Protein AF-A0A965S7W4-F1 (afdb_monomer_lite)

Radius of gyration: 25.48 Å; chains: 1; bounding box: 56×25×66 Å

pLDDT: mean 88.89, std 6.88, range [60.75, 96.25]

Foldseek 3Di:
DCPVVVVCVVCCCVVVVCVVVVHDVVVVPDPVVCCCVVVVVVVCVVVVDDPVVVVVCVVCVVVVPPPDPDDPVNVVLVVVLVVVQVVCCVPPNPVSCPCCVVCVVPDPSD

Secondary structure (DSSP, 8-state):
--HHHHHHHHHHHHHHHHHHTT--GGGG--HHHHHHHHHHHHHHHHHHS-HHHHHHHHHHGGGGTSPPS--HHHHHHHHHHHHHHHHHHHHH-GGGGHHHHHSGGG-S--

Sequence (110 aa):
MFIAIGYLVTLGSIFGGFAMAGGHLAALFQPLELLMIFGGAAGAFVTGNSQKNIKATLKAFPGLFKGAAYNKEVYVDVLAMLFEVLAKVRKEGLMSIESDVEEPEKSQIF

Structure (mmCIF, N/CA/C/O backbone):
data_AF-A0A965S7W4-F1
#
_entry.id   AF-A0A965S7W4-F1
#
loop_
_atom_site.group_PDB
_atom_site.id
_atom_site.type_symbol
_atom_site.label_atom_id
_atom_site.label_alt_id
_atom_site.label_comp_id
_atom_site.label_asym_id
_atom_site.label_entity_id
_atom_site.label_seq_id
_atom_site.pdbx_PDB_ins_code
_atom_site.Cartn_x
_atom_site.Cartn_y
_atom_site.Cartn_z
_atom_site.occupancy
_atom_site.B_iso_or_equiv
_atom_site.auth_seq_id
_atom_site.auth_comp_id
_atom_site.auth_asym_id
_atom_site.auth_atom_id
_atom_site.pdbx_PDB_model_num
ATOM 1 N N . MET A 1 1 ? -12.319 -0.472 -7.070 1.00 60.75 1 MET A N 1
ATOM 2 C CA . MET A 1 1 ? -13.228 -0.842 -8.179 1.00 60.75 1 MET A CA 1
ATOM 3 C C . MET A 1 1 ? -12.732 -0.417 -9.571 1.00 60.75 1 MET A C 1
ATOM 5 O O . MET A 1 1 ? -13.061 -1.108 -10.516 1.00 60.75 1 MET A O 1
ATOM 9 N N . PHE A 1 2 ? -11.883 0.617 -9.728 1.00 75.69 2 PHE A N 1
ATOM 10 C CA . PHE A 1 2 ? -11.365 1.036 -11.053 1.00 75.69 2 PHE A CA 1
ATOM 11 C C . PHE A 1 2 ? -9.857 0.835 -11.275 1.00 75.69 2 PHE A C 1
ATOM 13 O O . PHE A 1 2 ? -9.341 1.254 -12.301 1.00 75.69 2 PHE A O 1
ATOM 20 N N . ILE A 1 3 ? -9.139 0.192 -10.349 1.00 78.31 3 ILE A N 1
ATOM 21 C CA . ILE A 1 3 ? -7.671 0.055 -10.424 1.00 78.31 3 ILE A CA 1
ATOM 22 C C . ILE A 1 3 ? -7.242 -0.666 -11.710 1.00 78.31 3 ILE A C 1
ATOM 24 O O . ILE A 1 3 ? -6.372 -0.183 -12.424 1.00 78.31 3 ILE A O 1
ATOM 28 N N . ALA A 1 4 ? -7.908 -1.774 -12.054 1.00 82.25 4 ALA A N 1
ATOM 29 C CA . ALA A 1 4 ? -7.614 -2.520 -13.277 1.00 82.25 4 ALA A CA 1
ATOM 30 C C . ALA A 1 4 ? -7.864 -1.687 -14.546 1.00 82.25 4 ALA A C 1
ATOM 32 O O . ALA A 1 4 ? -7.030 -1.664 -15.445 1.00 82.25 4 ALA A O 1
ATOM 33 N N . ILE A 1 5 ? -8.977 -0.947 -14.592 1.00 88.25 5 ILE A N 1
ATOM 34 C CA . ILE A 1 5 ? -9.306 -0.054 -15.712 1.00 88.25 5 ILE A CA 1
ATOM 35 C C . ILE A 1 5 ? -8.268 1.072 -15.814 1.00 88.25 5 ILE A C 1
ATOM 37 O O . ILE A 1 5 ? -7.771 1.349 -16.900 1.00 88.25 5 ILE A O 1
ATOM 41 N N . GLY A 1 6 ? -7.879 1.673 -14.688 1.00 88.69 6 GLY A N 1
ATOM 42 C CA . GLY A 1 6 ? -6.847 2.708 -14.639 1.00 88.69 6 GLY A CA 1
ATOM 43 C C . GLY A 1 6 ? -5.487 2.215 -15.136 1.00 88.69 6 GLY A C 1
ATOM 44 O O . GLY A 1 6 ? -4.830 2.920 -15.904 1.00 88.69 6 GLY A O 1
ATOM 45 N N . TYR A 1 7 ? -5.089 0.988 -14.781 1.00 89.94 7 TYR A N 1
ATOM 46 C CA . TYR A 1 7 ? -3.873 0.380 -15.323 1.00 89.94 7 TYR A CA 1
ATOM 47 C C . TYR A 1 7 ? -3.975 0.133 -16.826 1.00 89.94 7 TYR A C 1
ATOM 49 O O . TYR A 1 7 ? -3.039 0.468 -17.546 1.00 89.94 7 TYR A O 1
ATOM 57 N N . LEU A 1 8 ? -5.106 -0.375 -17.322 1.00 93.06 8 LEU A N 1
ATOM 58 C CA . LEU A 1 8 ? -5.305 -0.583 -18.759 1.00 93.06 8 LEU A CA 1
ATOM 59 C C . LEU A 1 8 ? -5.231 0.728 -19.548 1.00 93.06 8 LEU A C 1
ATOM 61 O O . LEU A 1 8 ? -4.544 0.786 -20.565 1.00 93.06 8 LEU A O 1
ATOM 65 N N . VAL A 1 9 ? -5.874 1.791 -19.061 1.00 95.38 9 VAL A N 1
ATOM 66 C CA . VAL A 1 9 ? -5.821 3.117 -19.696 1.00 95.38 9 VAL A CA 1
ATOM 67 C C . VAL A 1 9 ? -4.396 3.669 -19.680 1.00 95.38 9 VAL A C 1
ATOM 69 O O . VAL A 1 9 ? -3.916 4.147 -20.706 1.00 95.38 9 VAL A O 1
ATOM 72 N N . THR A 1 10 ? -3.697 3.563 -18.548 1.00 94.50 10 THR A N 1
ATOM 73 C CA . THR A 1 10 ? -2.314 4.045 -18.409 1.00 94.50 10 THR A CA 1
ATOM 74 C C . THR A 1 10 ? -1.365 3.306 -19.351 1.00 94.50 10 THR A C 1
ATOM 76 O O . THR A 1 10 ? -0.686 3.935 -20.161 1.00 94.50 10 THR A O 1
ATOM 79 N N . LEU A 1 11 ? -1.341 1.971 -19.290 1.00 92.81 11 LEU A N 1
ATOM 80 C CA . LEU A 1 11 ? -0.453 1.153 -20.119 1.00 92.81 11 LEU A CA 1
ATOM 81 C C . LEU A 1 11 ? -0.798 1.291 -21.605 1.00 92.81 11 LEU A C 1
ATOM 83 O O . LEU A 1 11 ? 0.103 1.431 -22.429 1.00 92.81 11 LEU A O 1
ATOM 87 N N . GLY A 1 12 ? -2.090 1.317 -21.945 1.00 93.88 12 GLY A N 1
ATOM 88 C CA . GLY A 1 12 ? -2.557 1.523 -23.314 1.00 93.88 12 GLY A CA 1
ATOM 89 C C . GLY A 1 12 ? -2.155 2.887 -23.873 1.00 93.88 12 GLY A C 1
ATOM 90 O O . GLY A 1 12 ? -1.717 2.966 -25.015 1.00 93.88 12 GLY A O 1
ATOM 91 N N . SER A 1 13 ? -2.222 3.948 -23.067 1.00 94.44 13 SER A N 1
ATOM 92 C CA . SER A 1 13 ? -1.810 5.291 -23.498 1.00 94.44 13 SER A CA 1
ATOM 93 C C . SER A 1 13 ? -0.298 5.384 -23.711 1.00 94.44 13 SER A C 1
ATOM 95 O O . SER A 1 13 ? 0.142 5.925 -24.722 1.00 94.44 13 SER A O 1
ATOM 97 N N . ILE A 1 14 ? 0.502 4.819 -22.798 1.00 91.75 14 ILE A N 1
ATOM 98 C CA . ILE A 1 14 ? 1.971 4.858 -22.877 1.00 91.75 14 ILE A CA 1
ATOM 99 C C . ILE A 1 14 ? 2.474 4.006 -24.048 1.00 91.75 14 ILE A C 1
ATOM 101 O O . ILE A 1 14 ? 3.153 4.514 -24.940 1.00 91.75 14 ILE A O 1
ATOM 105 N N . PHE A 1 15 ? 2.127 2.716 -24.076 1.00 91.06 15 PHE A N 1
ATOM 106 C CA . PHE A 1 15 ? 2.621 1.805 -25.110 1.00 91.06 15 PHE A CA 1
ATOM 107 C C . PHE A 1 15 ? 1.952 2.050 -26.460 1.00 91.06 15 PHE A C 1
ATOM 109 O O . PHE A 1 15 ? 2.626 2.011 -27.487 1.00 91.06 15 PHE A O 1
ATOM 116 N N . GLY A 1 16 ? 0.649 2.340 -26.469 1.00 90.31 16 GLY A N 1
ATOM 117 C CA . GLY A 1 16 ? -0.083 2.665 -27.690 1.00 90.31 16 GLY A CA 1
ATOM 118 C C . GLY A 1 16 ? 0.417 3.960 -28.320 1.00 90.31 16 GLY A C 1
ATOM 119 O O . GLY A 1 16 ? 0.702 3.975 -29.514 1.00 90.31 16 GLY A O 1
ATOM 120 N N . GLY A 1 17 ? 0.607 5.022 -27.529 1.00 92.19 17 GLY A N 1
ATOM 121 C CA . GLY A 1 17 ? 1.181 6.282 -28.010 1.00 92.19 17 GLY A CA 1
ATOM 122 C C . GLY A 1 17 ? 2.585 6.106 -28.593 1.00 92.19 17 GLY A C 1
ATOM 123 O O . GLY A 1 17 ? 2.862 6.587 -29.691 1.00 92.19 17 GLY A O 1
ATOM 124 N N . PHE A 1 18 ? 3.448 5.354 -27.906 1.00 89.81 18 PHE A N 1
ATOM 125 C CA . PHE A 1 18 ? 4.808 5.073 -28.372 1.00 89.81 18 PHE A CA 1
ATOM 126 C C . PHE A 1 18 ? 4.838 4.241 -29.664 1.00 89.81 18 PHE A C 1
ATOM 128 O O . PHE A 1 18 ? 5.598 4.549 -30.582 1.00 89.81 18 PHE A O 1
ATOM 135 N N . ALA A 1 19 ? 3.979 3.223 -29.769 1.00 90.75 19 ALA A N 1
ATOM 136 C CA . ALA A 1 19 ? 3.864 2.404 -30.973 1.00 90.75 19 ALA A CA 1
ATOM 137 C C . ALA A 1 19 ? 3.299 3.200 -32.163 1.00 90.75 19 ALA A C 1
ATOM 139 O O . ALA A 1 19 ? 3.813 3.085 -33.274 1.00 90.75 19 ALA A O 1
ATOM 140 N N . MET A 1 20 ? 2.287 4.050 -31.939 1.00 92.06 20 MET A N 1
ATOM 141 C CA . MET A 1 20 ? 1.724 4.930 -32.976 1.00 92.06 20 MET A CA 1
ATOM 142 C C . MET A 1 20 ? 2.735 5.962 -33.487 1.00 92.06 20 MET A C 1
ATOM 144 O O . MET A 1 20 ? 2.691 6.330 -34.657 1.00 92.06 20 MET A O 1
ATOM 148 N N . ALA A 1 21 ? 3.678 6.389 -32.645 1.00 90.12 21 ALA A N 1
ATOM 149 C CA . ALA A 1 21 ? 4.797 7.241 -33.046 1.00 90.12 21 ALA A CA 1
ATOM 150 C C . ALA A 1 21 ? 5.887 6.496 -33.853 1.00 90.12 21 ALA A C 1
ATOM 152 O O . ALA A 1 21 ? 6.897 7.098 -34.212 1.00 90.12 21 ALA A O 1
ATOM 153 N N . GLY A 1 22 ? 5.710 5.199 -34.137 1.00 86.12 22 GLY A N 1
ATOM 154 C CA . GLY A 1 22 ? 6.677 4.365 -34.861 1.00 86.12 22 GLY A CA 1
ATOM 155 C C . GLY A 1 22 ? 7.777 3.762 -33.978 1.00 86.12 22 GLY A C 1
ATOM 156 O O . GLY A 1 22 ? 8.734 3.186 -34.496 1.00 86.12 22 GLY A O 1
ATOM 157 N N . GLY A 1 23 ? 7.661 3.880 -32.652 1.00 86.81 23 GLY A N 1
ATOM 158 C CA . GLY A 1 23 ? 8.618 3.328 -31.700 1.00 86.81 23 GLY A CA 1
ATOM 159 C C . GLY A 1 23 ? 8.537 1.802 -31.599 1.00 86.81 23 GLY A C 1
ATOM 160 O O . GLY A 1 23 ? 7.458 1.217 -31.502 1.00 8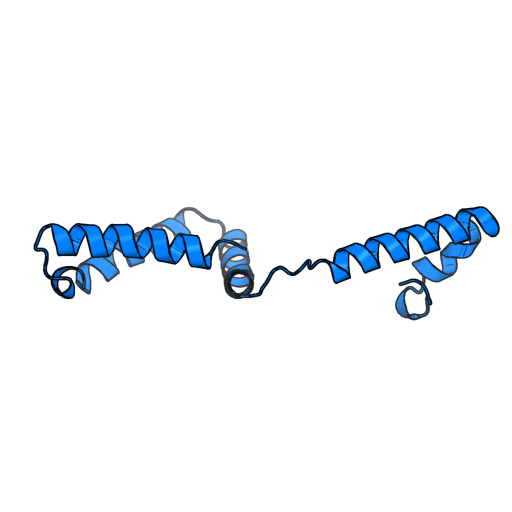6.81 23 GLY A O 1
ATOM 161 N N . HIS A 1 24 ? 9.693 1.135 -31.577 1.00 87.62 24 HIS A N 1
ATOM 162 C CA . HIS A 1 24 ? 9.765 -0.312 -31.371 1.00 87.62 24 HIS A CA 1
ATOM 163 C C . HIS A 1 24 ? 9.689 -0.629 -29.874 1.00 87.62 24 HIS A C 1
ATOM 165 O O . HIS A 1 24 ? 10.602 -0.285 -29.128 1.00 87.62 24 HIS A O 1
ATOM 171 N N . LEU A 1 25 ? 8.626 -1.298 -29.417 1.00 83.62 25 LEU A N 1
ATOM 172 C CA . LEU A 1 25 ? 8.393 -1.555 -27.984 1.00 83.62 25 LEU A CA 1
ATOM 173 C C . LEU A 1 25 ? 9.555 -2.288 -27.294 1.00 83.62 25 LEU A C 1
ATOM 175 O O . LEU A 1 25 ? 9.819 -2.045 -26.121 1.00 83.62 25 LEU A O 1
ATOM 179 N N . ALA A 1 26 ? 10.295 -3.129 -28.022 1.00 83.56 26 ALA A N 1
ATOM 180 C CA . ALA A 1 26 ? 11.485 -3.802 -27.499 1.00 83.56 26 ALA A CA 1
ATOM 181 C C . ALA A 1 26 ? 12.593 -2.823 -27.065 1.00 83.56 26 ALA A C 1
ATOM 183 O O . ALA A 1 26 ? 13.355 -3.134 -26.156 1.00 83.56 26 ALA A O 1
ATOM 184 N N . ALA A 1 27 ? 12.659 -1.627 -27.661 1.00 85.62 27 ALA A N 1
ATOM 185 C CA . ALA A 1 27 ? 13.633 -0.601 -27.294 1.00 85.62 27 ALA A CA 1
ATOM 186 C C . ALA A 1 27 ? 13.360 0.026 -25.915 1.00 85.62 27 ALA A C 1
ATOM 188 O O . ALA A 1 27 ? 14.277 0.591 -25.323 1.00 85.62 27 ALA A O 1
ATOM 189 N N . LEU A 1 28 ? 12.128 -0.090 -25.399 1.00 83.19 28 LEU A N 1
ATOM 190 C CA . LEU A 1 28 ? 11.768 0.352 -24.046 1.00 83.19 28 LEU A CA 1
ATOM 191 C C . LEU A 1 28 ? 12.291 -0.601 -22.966 1.00 83.19 28 LEU A C 1
ATOM 193 O O . LEU A 1 28 ? 12.389 -0.224 -21.801 1.00 83.19 28 LEU A O 1
ATOM 197 N N . PHE A 1 29 ? 12.609 -1.846 -23.325 1.00 84.06 29 PHE A N 1
ATOM 198 C CA . PHE A 1 29 ? 13.118 -2.822 -22.373 1.00 84.06 29 PHE A CA 1
ATOM 199 C C . PHE A 1 29 ? 14.637 -2.690 -22.243 1.00 84.06 29 PHE A C 1
ATOM 201 O O . PHE A 1 29 ? 15.401 -3.443 -22.845 1.00 84.06 29 PHE A O 1
ATOM 208 N N . GLN A 1 30 ? 15.070 -1.710 -21.448 1.00 88.94 30 GLN A N 1
ATOM 209 C CA . GLN A 1 30 ? 16.480 -1.470 -21.143 1.00 88.94 30 GLN A CA 1
ATOM 210 C C . GLN A 1 30 ? 16.803 -1.885 -19.700 1.00 88.94 30 GLN A C 1
ATOM 212 O O . GLN A 1 30 ? 16.440 -1.181 -18.754 1.00 88.94 30 GLN A O 1
ATOM 217 N N . PRO A 1 31 ? 17.517 -3.009 -19.490 1.00 87.88 31 PRO A N 1
ATOM 218 C CA . PRO A 1 31 ? 17.811 -3.508 -18.145 1.00 87.88 31 PRO A CA 1
ATOM 219 C C . PRO A 1 31 ? 18.611 -2.526 -17.280 1.00 87.88 31 PRO A C 1
ATOM 221 O O . PRO A 1 31 ? 18.407 -2.453 -16.070 1.00 87.88 31 PRO A O 1
ATOM 224 N N . LEU A 1 32 ? 19.510 -1.754 -17.899 1.00 92.69 32 LEU A N 1
ATOM 225 C CA . LEU A 1 32 ? 20.331 -0.763 -17.201 1.00 92.69 32 LEU A CA 1
ATOM 226 C C . LEU A 1 32 ? 19.504 0.428 -16.712 1.00 92.69 32 LEU A C 1
ATOM 228 O O . LEU A 1 32 ? 19.677 0.857 -15.574 1.00 92.69 32 LEU A O 1
ATOM 232 N N . GLU A 1 33 ? 18.578 0.934 -17.529 1.00 89.62 33 GLU A N 1
ATOM 233 C CA . GLU A 1 33 ? 17.675 2.007 -17.103 1.00 89.62 33 GLU A CA 1
ATOM 234 C C . GLU A 1 33 ? 16.754 1.539 -15.983 1.00 89.62 33 GLU A C 1
ATOM 236 O O . GLU A 1 33 ? 16.557 2.263 -15.007 1.00 89.62 33 GLU A O 1
ATOM 241 N N . LEU A 1 34 ? 16.266 0.296 -16.059 1.00 88.56 34 LEU A N 1
ATOM 242 C CA . LEU A 1 34 ? 15.475 -0.289 -14.984 1.00 88.56 34 LEU A CA 1
ATOM 243 C C . LEU A 1 34 ? 16.275 -0.330 -13.679 1.00 88.56 34 LEU A C 1
ATOM 245 O O . LEU A 1 34 ? 15.755 0.092 -12.652 1.00 88.56 34 LEU A O 1
ATOM 249 N N . LEU A 1 35 ? 17.543 -0.750 -13.709 1.00 93.81 35 LEU A N 1
ATOM 250 C CA . LEU A 1 35 ? 18.409 -0.743 -12.526 1.00 93.81 35 LEU A CA 1
ATOM 251 C C . LEU A 1 35 ? 18.627 0.672 -11.970 1.00 93.81 35 LEU A C 1
ATOM 253 O O . LEU A 1 35 ? 18.533 0.866 -10.760 1.00 93.81 35 LEU A O 1
ATOM 257 N N . MET A 1 36 ? 18.904 1.655 -12.828 1.00 95.19 36 MET A N 1
ATOM 258 C CA . MET A 1 36 ? 19.155 3.034 -12.394 1.00 95.19 36 MET A CA 1
ATOM 259 C C . MET A 1 36 ? 17.903 3.683 -11.796 1.00 95.19 36 MET A C 1
ATOM 261 O O . MET A 1 36 ? 17.966 4.247 -10.703 1.00 95.19 36 MET A O 1
ATOM 265 N N . ILE A 1 37 ? 16.758 3.571 -12.474 1.00 94.69 37 ILE A N 1
ATOM 266 C CA . ILE A 1 37 ? 15.494 4.179 -12.039 1.00 94.69 37 ILE A CA 1
ATOM 267 C C . ILE A 1 37 ? 14.956 3.450 -10.807 1.00 94.69 37 ILE A C 1
ATOM 269 O O . ILE A 1 37 ? 14.688 4.079 -9.783 1.00 94.69 37 ILE A O 1
ATOM 273 N N . PHE A 1 38 ? 14.820 2.123 -10.878 1.00 93.31 38 PHE A N 1
ATOM 274 C CA . PHE A 1 38 ? 14.278 1.333 -9.775 1.00 93.31 38 PHE A CA 1
ATOM 275 C C . PHE A 1 38 ? 15.219 1.335 -8.569 1.00 93.31 38 PHE A C 1
ATOM 277 O O . PHE A 1 38 ? 14.773 1.551 -7.445 1.00 93.31 38 PHE A O 1
ATOM 284 N N . GLY A 1 39 ? 16.521 1.144 -8.791 1.00 93.75 39 GLY A N 1
ATOM 285 C CA . GLY A 1 39 ? 17.529 1.180 -7.733 1.00 93.75 39 GLY A CA 1
ATOM 286 C C . GLY A 1 39 ? 17.625 2.556 -7.077 1.00 93.75 39 GLY A C 1
ATOM 287 O O . GLY A 1 39 ? 17.663 2.643 -5.850 1.00 93.75 39 GLY A O 1
ATOM 288 N N . GLY A 1 40 ? 17.574 3.632 -7.869 1.00 96.25 40 GLY A N 1
ATOM 289 C CA . GLY A 1 40 ? 17.529 5.003 -7.362 1.00 96.25 40 GLY A CA 1
ATOM 290 C C . GLY A 1 40 ? 16.272 5.284 -6.538 1.00 96.25 40 GLY A C 1
ATOM 291 O O . GLY A 1 40 ? 16.370 5.798 -5.424 1.00 96.25 40 GLY A O 1
ATOM 292 N N . ALA A 1 41 ? 15.098 4.883 -7.031 1.00 96.06 41 ALA A N 1
ATOM 293 C CA . ALA A 1 41 ? 13.835 5.031 -6.312 1.00 96.06 41 ALA A CA 1
ATOM 294 C C . ALA A 1 41 ? 13.802 4.208 -5.012 1.00 96.06 41 ALA A C 1
ATOM 296 O O . ALA A 1 41 ? 13.363 4.711 -3.978 1.00 96.06 41 ALA A O 1
ATOM 297 N N . ALA A 1 42 ? 14.306 2.971 -5.033 1.00 94.75 42 ALA A N 1
ATOM 298 C CA . ALA A 1 42 ? 14.414 2.128 -3.844 1.00 94.75 42 ALA A CA 1
ATOM 299 C C . ALA A 1 42 ? 15.392 2.724 -2.818 1.00 94.75 42 ALA A C 1
ATOM 301 O O . ALA A 1 42 ? 15.078 2.778 -1.629 1.00 94.75 42 ALA A O 1
ATOM 302 N N . GLY A 1 43 ? 16.542 3.233 -3.270 1.00 94.31 43 GLY A N 1
ATOM 303 C CA . GLY A 1 43 ? 17.500 3.940 -2.422 1.00 94.31 43 GLY A CA 1
ATOM 304 C C . GLY A 1 43 ? 16.895 5.192 -1.785 1.00 94.31 43 GLY A C 1
ATOM 305 O O . GLY A 1 43 ? 16.963 5.348 -0.568 1.00 94.31 43 GLY A O 1
ATOM 306 N N . ALA A 1 44 ? 16.227 6.033 -2.580 1.00 96.12 44 ALA A N 1
ATOM 307 C CA . ALA A 1 44 ? 15.522 7.224 -2.105 1.00 96.12 44 ALA A CA 1
ATOM 308 C C . ALA A 1 44 ? 14.391 6.887 -1.118 1.00 96.12 44 ALA A C 1
ATOM 310 O O . ALA A 1 44 ? 14.176 7.595 -0.136 1.00 96.12 44 ALA A O 1
ATOM 311 N N . PHE A 1 45 ? 13.681 5.780 -1.342 1.00 95.62 45 PHE A N 1
ATOM 312 C CA . PHE A 1 45 ? 12.659 5.296 -0.420 1.00 95.62 45 PHE A CA 1
ATOM 313 C C . PHE A 1 45 ? 13.257 4.911 0.936 1.00 95.62 45 PHE A C 1
ATOM 315 O O . PHE A 1 45 ? 12.691 5.267 1.970 1.00 95.62 45 PHE A O 1
ATOM 322 N N . VAL A 1 46 ? 14.404 4.226 0.941 1.00 95.56 46 VAL A N 1
ATOM 323 C CA . VAL A 1 46 ? 15.095 3.831 2.176 1.00 95.56 46 VAL A CA 1
ATOM 324 C C . VAL A 1 46 ? 15.660 5.045 2.913 1.00 95.56 46 VAL A C 1
ATOM 326 O O . VAL A 1 46 ? 15.516 5.121 4.130 1.00 95.56 46 VAL A O 1
ATOM 329 N N . THR A 1 47 ? 16.263 6.006 2.211 1.00 96.12 47 THR A N 1
ATOM 330 C CA . THR A 1 47 ? 16.828 7.208 2.848 1.00 96.12 47 THR A CA 1
ATOM 331 C C . THR A 1 47 ? 15.754 8.181 3.336 1.00 96.12 47 THR A C 1
ATOM 333 O O . THR A 1 47 ? 15.944 8.835 4.359 1.00 96.12 47 THR A O 1
ATOM 336 N N . GLY A 1 48 ? 14.619 8.268 2.639 1.00 95.25 48 GLY A N 1
ATOM 337 C CA . GLY A 1 48 ? 13.527 9.189 2.956 1.00 95.25 48 GLY A CA 1
ATOM 338 C C . GLY A 1 48 ? 12.534 8.693 4.012 1.00 95.25 48 GLY A C 1
ATOM 339 O O . GLY A 1 48 ? 11.638 9.445 4.391 1.00 95.25 48 GLY A O 1
ATOM 340 N N . ASN A 1 49 ? 12.644 7.447 4.486 1.00 95.31 49 ASN A N 1
ATOM 341 C CA . ASN A 1 49 ? 11.671 6.853 5.406 1.00 95.31 49 ASN A CA 1
ATOM 342 C C . ASN A 1 49 ? 12.315 6.254 6.656 1.00 95.31 49 ASN A C 1
ATOM 344 O O . ASN A 1 49 ? 13.404 5.691 6.631 1.00 95.31 49 ASN A O 1
ATOM 348 N N . SER A 1 50 ? 11.578 6.294 7.769 1.00 95.06 50 SER A N 1
ATOM 349 C CA . SER A 1 50 ? 11.970 5.570 8.978 1.00 95.06 50 SER A CA 1
ATOM 350 C C . SER A 1 50 ? 11.833 4.055 8.790 1.00 95.06 50 SER A C 1
ATOM 352 O O . SER A 1 50 ? 10.987 3.572 8.031 1.00 95.06 50 SER A O 1
ATOM 354 N N . GLN A 1 51 ? 12.590 3.277 9.569 1.00 92.88 51 GLN A N 1
ATOM 355 C CA . GLN A 1 51 ? 12.505 1.811 9.547 1.00 92.88 51 GLN A CA 1
ATOM 356 C C . GLN A 1 51 ? 11.086 1.293 9.857 1.00 92.88 51 GLN A C 1
ATOM 358 O O . GLN A 1 51 ? 10.673 0.256 9.335 1.00 92.88 51 GLN A O 1
ATOM 363 N N . LYS A 1 52 ? 10.315 2.029 10.671 1.00 94.75 52 LYS A N 1
ATOM 364 C CA . LYS A 1 52 ? 8.901 1.738 10.948 1.00 94.75 52 LYS A CA 1
ATOM 365 C C . LYS A 1 52 ? 8.050 1.875 9.684 1.00 94.75 52 LYS A C 1
ATOM 367 O O . LYS A 1 52 ? 7.278 0.968 9.380 1.00 94.75 52 LYS A O 1
ATOM 372 N N . ASN A 1 53 ? 8.214 2.972 8.945 1.00 94.56 53 ASN A N 1
ATOM 373 C CA . ASN A 1 53 ? 7.449 3.237 7.727 1.00 94.56 53 ASN A CA 1
ATOM 374 C C . ASN A 1 53 ? 7.783 2.218 6.635 1.00 94.56 53 ASN A C 1
ATOM 376 O O . ASN A 1 53 ? 6.872 1.666 6.028 1.00 94.56 53 ASN A O 1
ATOM 380 N N . ILE A 1 54 ? 9.066 1.886 6.457 1.00 95.12 54 ILE A N 1
ATOM 381 C CA . ILE A 1 54 ? 9.504 0.864 5.494 1.00 95.12 54 ILE A CA 1
ATOM 382 C C . ILE A 1 54 ? 8.813 -0.477 5.782 1.00 95.12 54 ILE A C 1
ATOM 384 O O . ILE A 1 54 ? 8.199 -1.068 4.892 1.00 95.12 54 ILE A O 1
ATOM 388 N N . LYS A 1 55 ? 8.846 -0.942 7.038 1.00 93.00 55 LYS A N 1
ATOM 389 C CA . LYS A 1 55 ? 8.188 -2.198 7.438 1.00 93.00 55 LYS A CA 1
ATOM 390 C C . LYS A 1 55 ? 6.668 -2.147 7.256 1.00 93.00 55 LYS A C 1
ATOM 392 O O . LYS A 1 55 ? 6.082 -3.133 6.814 1.00 93.00 55 LYS A O 1
ATOM 397 N N . ALA A 1 56 ? 6.032 -1.022 7.585 1.00 93.12 56 ALA A N 1
ATOM 398 C CA . ALA A 1 56 ? 4.591 -0.848 7.418 1.00 93.12 56 ALA A CA 1
ATOM 399 C C . ALA A 1 56 ? 4.178 -0.915 5.939 1.00 93.12 56 ALA A C 1
ATOM 401 O O . ALA A 1 56 ? 3.257 -1.658 5.601 1.00 93.12 56 ALA A O 1
ATOM 402 N N . THR A 1 57 ? 4.900 -0.221 5.055 1.00 93.19 57 THR A N 1
ATOM 403 C CA . THR A 1 57 ? 4.657 -0.244 3.606 1.00 93.19 57 THR A CA 1
ATOM 404 C C . THR A 1 57 ? 4.816 -1.651 3.035 1.00 93.19 57 THR A C 1
ATOM 406 O O . THR A 1 57 ? 3.933 -2.121 2.321 1.00 93.19 57 THR A O 1
ATOM 409 N N . LEU A 1 58 ? 5.886 -2.369 3.402 1.00 91.06 58 LEU A N 1
ATOM 410 C CA . LEU A 1 58 ? 6.098 -3.751 2.952 1.00 91.06 58 LEU A CA 1
ATOM 411 C C . LEU A 1 58 ? 4.997 -4.701 3.446 1.00 91.06 58 LEU A C 1
ATOM 413 O O . LEU A 1 58 ? 4.574 -5.581 2.702 1.00 91.06 58 LEU A O 1
ATOM 417 N N . LYS A 1 59 ? 4.488 -4.509 4.671 1.00 91.38 59 LYS A N 1
ATOM 418 C CA . LYS A 1 59 ? 3.370 -5.300 5.213 1.00 91.38 59 LYS A CA 1
ATOM 419 C C . LYS A 1 59 ? 2.038 -4.990 4.519 1.00 91.38 59 LYS A C 1
ATOM 421 O O . LYS A 1 59 ? 1.206 -5.883 4.384 1.00 91.38 59 LYS A O 1
ATOM 426 N N . ALA A 1 60 ? 1.831 -3.747 4.090 1.00 87.56 60 ALA A N 1
ATOM 427 C CA . ALA A 1 60 ? 0.622 -3.320 3.388 1.00 87.56 60 ALA A CA 1
ATOM 428 C C . ALA A 1 60 ? 0.620 -3.712 1.899 1.00 87.56 60 ALA A C 1
ATOM 430 O O . ALA A 1 60 ? -0.451 -3.875 1.318 1.00 87.56 60 ALA A O 1
ATOM 431 N N . PHE A 1 61 ? 1.795 -3.909 1.291 1.00 86.69 61 PHE A N 1
ATOM 432 C CA . PHE A 1 61 ? 1.946 -4.187 -0.141 1.00 86.69 61 PHE A CA 1
ATOM 433 C C . PHE A 1 61 ? 1.122 -5.390 -0.649 1.00 86.69 61 PHE A C 1
ATOM 435 O O . PHE A 1 61 ? 0.412 -5.236 -1.642 1.00 86.69 61 PHE A O 1
ATOM 442 N N . PRO A 1 62 ? 1.093 -6.559 0.028 1.00 82.50 62 PRO A N 1
ATOM 443 C CA . PRO A 1 62 ? 0.248 -7.682 -0.389 1.00 82.50 62 PRO A CA 1
ATOM 444 C C . PRO A 1 62 ? -1.254 -7.376 -0.291 1.00 82.50 62 PRO A C 1
ATOM 446 O O . PRO A 1 62 ? -2.060 -7.969 -1.005 1.00 82.50 62 PRO A O 1
ATOM 449 N N . GLY A 1 63 ? -1.640 -6.443 0.586 1.00 80.06 63 GLY A N 1
ATOM 450 C CA . GLY A 1 63 ? -3.022 -5.995 0.752 1.00 80.06 63 GLY A CA 1
ATOM 451 C C . GLY A 1 63 ? -3.557 -5.216 -0.448 1.00 80.06 63 GLY A C 1
ATOM 452 O O . GLY A 1 63 ? -4.765 -5.196 -0.644 1.00 80.06 63 GLY A O 1
ATOM 453 N N . LEU A 1 64 ? -2.684 -4.650 -1.291 1.00 77.81 64 LEU A N 1
ATOM 454 C CA . LEU A 1 64 ? -3.081 -3.932 -2.510 1.00 77.81 64 LEU A CA 1
ATOM 455 C C . LEU A 1 64 ? -3.733 -4.852 -3.553 1.00 77.81 64 LEU A C 1
ATOM 457 O O . LEU A 1 64 ? -4.539 -4.396 -4.361 1.00 77.81 64 LEU A O 1
ATOM 461 N N . PHE A 1 65 ? -3.387 -6.142 -3.527 1.00 73.50 65 PHE A N 1
ATOM 462 C CA . PHE A 1 65 ? -3.948 -7.157 -4.421 1.00 73.50 65 PHE A CA 1
ATOM 463 C C . PHE A 1 65 ? -5.169 -7.863 -3.825 1.00 73.50 65 PHE A C 1
ATOM 465 O O . PHE A 1 65 ? -5.913 -8.517 -4.556 1.00 73.50 65 PHE A O 1
ATOM 472 N N . LYS A 1 66 ? -5.397 -7.743 -2.509 1.00 70.06 66 LYS A N 1
ATOM 473 C CA . LYS A 1 66 ? -6.635 -8.219 -1.889 1.00 70.06 66 LYS A CA 1
ATOM 474 C C . LYS A 1 66 ? -7.768 -7.262 -2.265 1.00 70.06 66 LYS A C 1
ATOM 476 O O . LYS A 1 66 ? -7.607 -6.045 -2.235 1.00 70.06 66 LYS A O 1
ATOM 481 N N . GLY A 1 67 ? -8.915 -7.829 -2.644 1.00 66.50 67 GLY A N 1
ATOM 482 C CA . GLY A 1 67 ? -10.139 -7.065 -2.888 1.00 66.50 67 GLY A CA 1
ATOM 483 C C . GLY A 1 67 ? -10.530 -6.223 -1.670 1.00 66.50 67 GLY A C 1
ATOM 484 O O . GLY A 1 67 ? -9.987 -6.403 -0.580 1.00 66.50 67 GL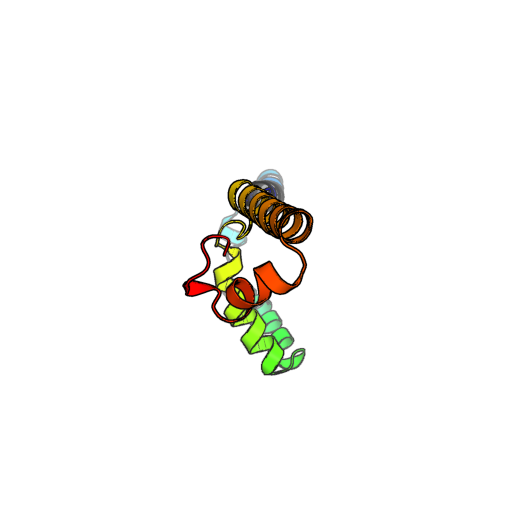Y A O 1
ATOM 485 N N . ALA A 1 68 ? -11.464 -5.287 -1.858 1.00 68.38 68 ALA A N 1
ATOM 486 C CA . ALA A 1 68 ? -11.918 -4.414 -0.780 1.00 68.38 68 ALA A CA 1
ATOM 487 C C . ALA A 1 68 ? -12.294 -5.251 0.454 1.00 68.38 68 ALA A C 1
ATOM 489 O O . ALA A 1 68 ? -13.174 -6.102 0.373 1.00 68.38 68 ALA A O 1
ATOM 490 N N . ALA A 1 69 ? -11.618 -5.004 1.582 1.00 67.50 69 ALA A N 1
ATOM 491 C CA . ALA A 1 69 ? -11.902 -5.678 2.853 1.00 67.50 69 ALA A CA 1
ATOM 492 C C . ALA A 1 69 ? -13.344 -5.431 3.331 1.00 67.50 69 ALA A C 1
ATOM 494 O O . ALA A 1 69 ? -13.878 -6.197 4.123 1.00 67.50 69 ALA A O 1
ATOM 495 N N . TYR A 1 70 ? -13.962 -4.367 2.817 1.00 77.25 70 TYR A N 1
ATOM 496 C CA . TYR A 1 70 ? -15.329 -3.967 3.086 1.00 77.25 70 TYR A CA 1
ATOM 497 C C . TYR A 1 70 ? -16.143 -4.138 1.810 1.00 77.25 70 TYR A C 1
ATOM 499 O O . TYR A 1 70 ? -15.916 -3.448 0.810 1.00 77.25 70 TYR A O 1
ATOM 507 N N . ASN A 1 71 ? -17.073 -5.083 1.842 1.00 82.12 71 ASN A N 1
ATOM 508 C CA . ASN A 1 71 ? -18.051 -5.294 0.789 1.00 82.12 71 ASN A CA 1
ATOM 509 C C . ASN A 1 71 ? -19.442 -4.876 1.300 1.00 82.12 71 ASN A C 1
ATOM 511 O O . ASN A 1 71 ? -19.613 -4.487 2.456 1.00 82.12 71 ASN A O 1
ATOM 515 N N . LYS A 1 72 ? -20.442 -4.917 0.418 1.00 86.56 72 LYS A N 1
ATOM 516 C CA . LYS A 1 72 ? -21.814 -4.545 0.779 1.00 86.56 72 LYS A CA 1
ATOM 517 C C . LYS A 1 72 ? -22.352 -5.389 1.941 1.00 86.56 72 LYS A C 1
ATOM 519 O O . LYS A 1 72 ? -23.052 -4.837 2.776 1.00 86.56 72 LYS A O 1
ATOM 524 N N . GLU A 1 73 ? -22.025 -6.679 1.981 1.00 87.81 73 GLU A N 1
ATOM 525 C CA . GLU A 1 73 ? -22.458 -7.605 3.036 1.00 87.81 73 GLU A CA 1
ATOM 526 C C . GLU A 1 73 ? -21.912 -7.157 4.389 1.00 87.81 73 GLU A C 1
ATOM 528 O O . GLU A 1 73 ? -22.705 -6.865 5.270 1.00 87.81 73 GLU A O 1
ATOM 533 N N . VAL A 1 74 ? -20.602 -6.908 4.500 1.00 88.69 74 VAL A N 1
ATOM 534 C CA . VAL A 1 74 ? -19.981 -6.383 5.727 1.00 88.69 74 VAL A CA 1
ATOM 535 C C . VAL A 1 74 ? -20.652 -5.086 6.188 1.00 88.69 74 VAL A C 1
ATOM 537 O O . VAL A 1 74 ? -20.883 -4.899 7.377 1.00 88.69 74 VAL A O 1
ATOM 540 N N . TYR A 1 75 ? -21.002 -4.179 5.272 1.00 90.25 75 TYR A N 1
ATOM 541 C CA . TYR 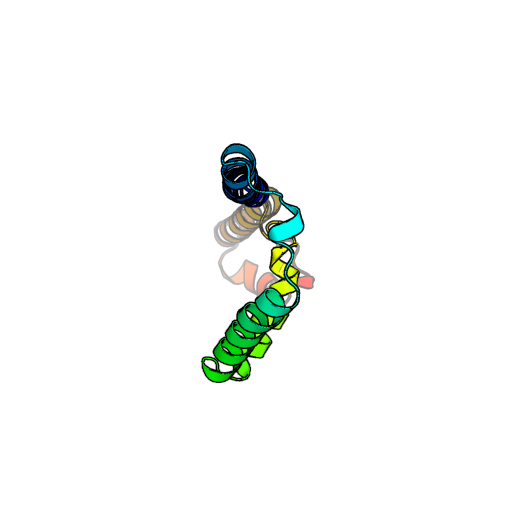A 1 75 ? -21.725 -2.961 5.652 1.00 90.25 75 TYR A CA 1
ATOM 542 C C . TYR A 1 75 ? -23.149 -3.234 6.145 1.00 90.25 75 TYR A C 1
ATOM 544 O O . TYR A 1 75 ? -23.598 -2.575 7.081 1.00 90.25 75 TYR A O 1
ATOM 552 N N . VAL A 1 76 ? -23.863 -4.170 5.519 1.00 93.88 76 VAL A N 1
ATOM 553 C CA . VAL A 1 76 ? -25.209 -4.568 5.948 1.00 93.88 76 VAL A CA 1
ATOM 554 C C . VAL A 1 76 ? -25.149 -5.246 7.314 1.00 93.88 76 VAL A C 1
ATOM 556 O O . VAL A 1 76 ? -25.928 -4.873 8.186 1.00 93.88 76 VAL A O 1
ATOM 559 N N . ASP A 1 77 ? -24.192 -6.145 7.526 1.00 92.00 77 ASP A N 1
ATOM 560 C CA . ASP A 1 77 ? -24.001 -6.870 8.781 1.00 92.00 77 ASP A CA 1
ATOM 561 C C . ASP A 1 77 ? -23.664 -5.908 9.927 1.00 92.00 77 ASP A C 1
ATOM 563 O O . ASP A 1 77 ? -24.275 -5.967 10.991 1.00 92.00 77 ASP A O 1
ATOM 567 N N . VAL A 1 78 ? -22.778 -4.932 9.693 1.00 93.00 78 VAL A N 1
ATOM 568 C CA . VAL A 1 78 ? -22.455 -3.895 10.691 1.00 93.00 78 VAL A CA 1
ATOM 569 C C . VAL A 1 78 ? -23.677 -3.035 11.028 1.00 93.00 78 VAL A C 1
ATOM 571 O O . VAL A 1 78 ? -23.898 -2.707 12.194 1.00 93.00 78 VAL A O 1
ATOM 574 N N . LEU A 1 79 ? -24.488 -2.658 10.034 1.00 95.25 79 LEU A N 1
ATOM 575 C CA . LEU A 1 79 ? -25.711 -1.883 10.271 1.00 95.25 79 LEU A CA 1
ATOM 576 C C . LEU A 1 79 ? -26.781 -2.700 11.010 1.00 95.25 79 LEU A C 1
ATOM 578 O O . LEU A 1 79 ? -27.479 -2.145 11.860 1.00 95.25 79 LEU A O 1
ATOM 582 N N . ALA A 1 80 ? -26.903 -3.992 10.704 1.00 94.44 80 ALA A N 1
ATOM 583 C CA . ALA A 1 80 ? -27.811 -4.908 11.385 1.00 94.44 80 ALA A CA 1
ATOM 584 C C . ALA A 1 80 ? -27.400 -5.101 12.850 1.00 94.44 80 ALA A C 1
ATOM 586 O O . ALA A 1 80 ? -28.226 -4.904 13.739 1.00 94.44 80 ALA A O 1
ATOM 587 N N . MET A 1 81 ? -26.115 -5.355 13.109 1.00 94.44 81 MET A N 1
ATOM 588 C CA . MET A 1 81 ? -25.571 -5.467 14.463 1.00 94.44 81 MET A CA 1
ATOM 589 C C . MET A 1 81 ? -25.796 -4.178 15.269 1.00 94.44 81 MET A C 1
ATOM 591 O O . MET A 1 81 ? -26.312 -4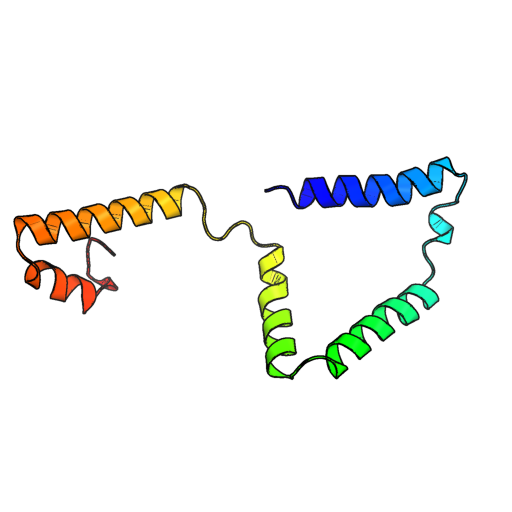.224 16.385 1.00 94.44 81 MET A O 1
ATOM 595 N N . LEU A 1 82 ? -25.538 -3.000 14.684 1.00 94.12 82 LEU A N 1
ATOM 596 C CA . LEU A 1 82 ? -25.848 -1.716 15.328 1.00 94.12 82 LEU A CA 1
ATOM 597 C C . LEU A 1 82 ? -27.339 -1.569 15.662 1.00 94.12 82 LEU A C 1
ATOM 599 O O . LEU A 1 82 ? -27.685 -1.054 16.728 1.00 94.12 82 LEU A O 1
ATOM 603 N N . PHE A 1 83 ? -28.226 -2.001 14.765 1.00 94.62 83 PHE A N 1
ATOM 604 C CA . PHE A 1 83 ? -29.663 -1.985 15.019 1.00 94.62 83 PHE A CA 1
ATOM 605 C C . PHE A 1 83 ? -30.042 -2.909 16.181 1.00 94.62 83 PHE A C 1
ATOM 607 O O . PHE A 1 83 ? -30.805 -2.484 17.048 1.00 94.62 83 PHE A O 1
ATOM 614 N N . GLU A 1 84 ? -29.507 -4.128 16.232 1.00 93.12 84 GLU A N 1
ATOM 615 C CA . GLU A 1 84 ? -29.781 -5.088 17.306 1.00 93.12 84 GLU A CA 1
ATOM 616 C C . GLU A 1 84 ? -29.308 -4.578 18.667 1.00 93.12 84 GLU A C 1
ATOM 618 O O . GLU A 1 84 ? -30.094 -4.581 19.619 1.00 93.12 84 GLU A O 1
ATOM 623 N N . VAL A 1 85 ? -28.090 -4.029 18.737 1.00 93.69 85 VAL A N 1
ATOM 624 C CA . VAL A 1 85 ? -27.559 -3.376 19.943 1.00 93.69 85 VAL A CA 1
ATOM 625 C C . VAL A 1 85 ? -28.506 -2.263 20.396 1.00 93.69 85 VAL A C 1
ATOM 627 O O . VAL A 1 85 ? -29.004 -2.271 21.522 1.00 93.69 85 VAL A O 1
ATOM 630 N N . LEU A 1 86 ? -28.829 -1.310 19.520 1.00 93.62 86 LEU A N 1
ATOM 631 C CA . LEU A 1 86 ? -29.677 -0.173 19.890 1.00 93.62 86 LEU A CA 1
ATOM 632 C C . LEU A 1 86 ? -31.106 -0.601 20.259 1.00 93.62 86 LEU A C 1
ATOM 634 O O . LEU A 1 86 ? -31.708 -0.0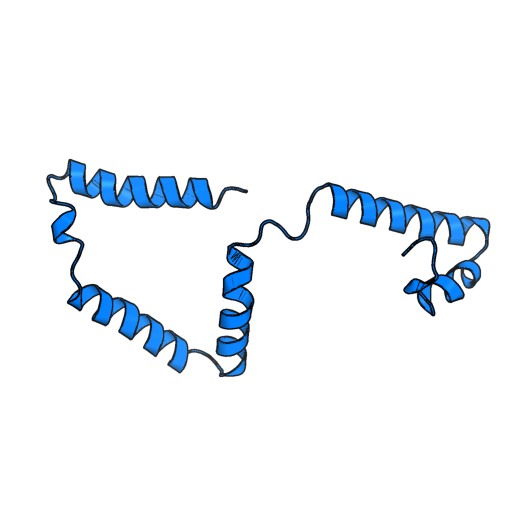29 21.173 1.00 93.62 86 LEU A O 1
ATOM 638 N N . ALA A 1 87 ? -31.660 -1.603 19.576 1.00 93.75 87 ALA A N 1
ATOM 639 C CA . ALA A 1 87 ? -32.984 -2.139 19.864 1.00 93.75 87 ALA A CA 1
ATOM 640 C C . ALA A 1 87 ? -33.028 -2.851 21.223 1.00 93.75 87 ALA A C 1
ATOM 642 O O . ALA A 1 87 ? -33.996 -2.658 21.966 1.00 93.75 87 ALA A O 1
ATOM 643 N N . LYS A 1 88 ? -31.988 -3.621 21.563 1.00 91.38 88 LYS A N 1
ATOM 644 C CA . LYS A 1 88 ? -31.854 -4.296 22.858 1.00 91.38 88 LYS A CA 1
ATOM 645 C C . LYS A 1 88 ? -31.696 -3.283 23.995 1.00 91.38 88 LYS A C 1
ATOM 647 O O . LYS A 1 88 ? -32.503 -3.312 24.922 1.00 91.38 88 LYS A O 1
ATOM 652 N N . VAL A 1 89 ? -30.824 -2.273 23.850 1.00 94.12 89 VAL A N 1
ATOM 653 C CA . VAL A 1 89 ? -30.716 -1.161 24.824 1.00 94.12 89 VAL A CA 1
ATOM 654 C C . VAL A 1 89 ? -32.064 -0.479 25.046 1.00 94.12 89 VAL A C 1
ATOM 656 O O . VAL A 1 89 ? -32.437 -0.181 26.180 1.00 94.12 89 VAL A O 1
ATOM 659 N N . ARG A 1 90 ? -32.814 -0.213 23.972 1.00 93.81 90 ARG A N 1
ATOM 660 C CA . ARG A 1 90 ? -34.099 0.492 24.065 1.00 93.81 90 ARG A CA 1
ATOM 661 C C . ARG A 1 90 ? -35.173 -0.313 24.799 1.00 93.81 90 ARG A C 1
ATOM 663 O O . ARG A 1 90 ? -36.025 0.292 25.444 1.00 93.81 90 ARG A O 1
ATOM 670 N N . LYS A 1 91 ? -35.173 -1.641 24.653 1.00 92.19 91 LYS A N 1
ATOM 671 C CA . LYS A 1 91 ? -36.184 -2.535 25.243 1.00 92.19 91 LYS A CA 1
ATOM 672 C C . LYS A 1 91 ? -35.832 -2.971 26.663 1.00 92.19 91 LYS A C 1
ATOM 674 O O . LYS A 1 91 ? -36.715 -3.012 27.511 1.00 92.19 91 LYS A O 1
ATOM 679 N N . GLU A 1 92 ? -34.568 -3.300 26.899 1.00 91.00 92 GLU A N 1
ATOM 680 C CA . GLU A 1 92 ? -34.098 -3.987 28.110 1.00 91.00 92 GLU A CA 1
ATOM 681 C C . GLU A 1 92 ? -33.198 -3.095 28.984 1.00 91.00 92 GLU A C 1
ATOM 683 O O . GLU A 1 92 ? -32.863 -3.454 30.111 1.00 91.00 92 GLU A O 1
ATOM 688 N N . GLY A 1 93 ? -32.848 -1.897 28.502 1.00 89.69 93 GLY A N 1
ATOM 689 C CA . GLY A 1 93 ? -31.984 -0.942 29.193 1.00 89.69 93 GLY A CA 1
ATOM 690 C C . GLY A 1 93 ? -30.498 -1.147 28.887 1.00 89.69 93 GLY A C 1
ATOM 691 O O . GLY A 1 93 ? -30.084 -2.171 28.355 1.00 89.69 93 GLY A O 1
ATOM 692 N N . LEU A 1 94 ? -29.673 -0.156 29.232 1.00 88.69 94 LEU A N 1
ATOM 693 C CA . LEU A 1 94 ? -28.230 -0.144 28.935 1.00 88.69 94 LEU A CA 1
ATOM 694 C C . LEU A 1 94 ? -27.465 -1.350 29.506 1.00 88.69 94 LEU A C 1
ATOM 696 O O . LEU A 1 94 ? -26.573 -1.861 28.839 1.00 88.69 94 LEU A O 1
ATOM 700 N N . MET A 1 95 ? -27.844 -1.836 30.693 1.00 89.50 95 MET A N 1
ATOM 701 C CA . MET A 1 95 ? -27.164 -2.965 31.349 1.00 89.50 95 MET A CA 1
ATOM 702 C C . MET A 1 95 ? -27.342 -4.293 30.599 1.00 89.50 95 MET A C 1
ATOM 704 O O . MET A 1 95 ? -26.562 -5.216 30.792 1.00 89.50 95 MET A O 1
ATOM 708 N N . SER A 1 96 ? -28.341 -4.398 29.715 1.00 87.25 96 SER A N 1
ATOM 709 C CA . SER A 1 96 ? -28.615 -5.631 28.961 1.00 87.25 96 SER A CA 1
ATOM 710 C C . SER A 1 96 ? -27.505 -6.023 27.978 1.00 87.25 96 SER A C 1
ATOM 712 O O . SER A 1 96 ? -27.521 -7.144 27.472 1.00 87.25 96 SER A O 1
ATOM 714 N N . ILE A 1 97 ? -26.561 -5.116 27.701 1.00 89.94 97 ILE A N 1
ATOM 715 C CA . ILE A 1 97 ? -25.497 -5.301 26.703 1.00 89.94 97 ILE A CA 1
ATOM 716 C C . ILE A 1 97 ? -24.113 -5.429 27.355 1.00 89.94 97 ILE A C 1
ATOM 718 O O . ILE A 1 97 ? -23.146 -5.745 26.671 1.00 89.94 97 ILE A O 1
ATOM 722 N N . GLU A 1 98 ? -23.989 -5.261 28.677 1.00 89.12 98 GLU A N 1
ATOM 723 C CA . GLU A 1 98 ? -22.696 -5.428 29.362 1.00 89.12 98 GLU A CA 1
ATOM 724 C C . GLU A 1 98 ? -22.091 -6.809 29.091 1.00 89.12 98 GLU A C 1
ATOM 726 O O . GLU A 1 98 ? -20.944 -6.895 28.665 1.00 89.12 98 GLU A O 1
ATOM 731 N N . SER A 1 99 ? -22.888 -7.875 29.209 1.00 85.62 99 SER A N 1
ATOM 732 C CA . SER A 1 99 ? -22.427 -9.240 28.932 1.00 85.62 99 SER A CA 1
ATOM 733 C C . SER A 1 99 ? -22.021 -9.459 27.474 1.00 85.62 99 SER A C 1
ATOM 735 O O . SER A 1 99 ? -21.098 -10.220 27.206 1.00 85.62 99 SER A O 1
ATOM 737 N N . ASP A 1 100 ? -22.695 -8.796 26.527 1.00 87.50 100 ASP A N 1
ATOM 738 C CA . ASP A 1 100 ? -22.356 -8.901 25.103 1.00 87.50 100 ASP A CA 1
ATOM 739 C C . ASP A 1 100 ? -21.027 -8.196 24.788 1.00 87.50 100 ASP A C 1
ATOM 741 O O . ASP A 1 100 ? -20.304 -8.615 23.891 1.00 87.50 100 ASP A O 1
ATOM 745 N N . VAL A 1 101 ? -20.693 -7.132 25.526 1.00 88.31 101 VAL A N 1
ATOM 746 C CA . VAL A 1 101 ? -19.446 -6.368 25.357 1.00 88.31 101 VAL A CA 1
ATOM 747 C C . VAL A 1 101 ? -18.280 -7.006 26.111 1.00 88.31 101 VAL A C 1
ATOM 749 O O . VAL A 1 101 ? -17.153 -6.976 25.617 1.00 88.31 101 VAL A O 1
ATOM 752 N N . GLU A 1 102 ? -18.527 -7.569 27.295 1.00 89.12 102 GLU A N 1
ATOM 753 C CA . GLU A 1 102 ? -17.504 -8.259 28.089 1.00 89.12 102 GLU A CA 1
ATOM 754 C C . GLU A 1 102 ? -17.121 -9.615 27.483 1.00 89.12 102 GLU A C 1
ATOM 756 O O . GLU A 1 102 ? -15.943 -9.982 27.496 1.00 89.12 102 GLU A O 1
ATOM 761 N N . GLU A 1 103 ? -18.088 -10.338 26.908 1.00 90.31 103 GLU A N 1
ATOM 762 C CA . GLU A 1 103 ? -17.881 -11.652 26.294 1.00 90.31 103 GLU A CA 1
ATOM 763 C C . GLU A 1 103 ? -18.393 -11.697 24.839 1.00 90.31 103 GLU A C 1
ATOM 765 O O . GLU A 1 103 ? -19.315 -12.459 24.528 1.00 90.31 103 GLU A O 1
ATOM 770 N N . PRO A 1 104 ? -17.782 -10.934 23.909 1.00 86.81 104 PRO A N 1
ATOM 771 C CA . PRO A 1 104 ? -18.273 -10.806 22.536 1.00 86.81 104 PRO A CA 1
ATOM 772 C C . PRO A 1 104 ? -18.334 -12.145 21.797 1.00 86.81 104 PRO A C 1
ATOM 774 O O . PRO A 1 104 ? -19.272 -12.383 21.054 1.00 86.81 104 PRO A O 1
ATOM 777 N N . GLU A 1 105 ? -17.414 -13.075 22.071 1.00 88.00 105 GLU A N 1
ATOM 778 C CA . GLU A 1 105 ? -17.413 -14.401 21.429 1.00 88.00 105 GLU A CA 1
ATOM 779 C C . GLU A 1 105 ? -18.573 -15.313 21.863 1.00 88.00 105 GLU A C 1
ATOM 781 O O . GLU A 1 105 ? -18.818 -16.348 21.242 1.00 88.00 105 GLU A O 1
ATOM 786 N N . LYS A 1 106 ? -19.277 -14.960 22.946 1.00 85.62 106 LYS A N 1
ATOM 787 C CA . LYS A 1 106 ? -20.482 -15.660 23.417 1.00 85.62 106 LYS A CA 1
ATOM 788 C C . LYS A 1 106 ? -21.762 -14.886 23.107 1.00 85.62 106 LYS A C 1
ATOM 790 O O . LYS A 1 106 ? -22.852 -15.407 23.361 1.00 85.62 106 LYS A O 1
ATOM 795 N N . SER A 1 107 ? -21.642 -13.663 22.596 1.00 86.00 107 SER A N 1
ATOM 796 C CA . SER A 1 107 ? -22.786 -12.847 22.222 1.00 86.00 107 SER A CA 1
ATOM 797 C C . SER A 1 107 ? -23.442 -13.409 20.967 1.00 86.00 107 SER A C 1
ATOM 799 O O . SER A 1 107 ? -22.786 -13.935 20.077 1.00 86.00 107 SER A O 1
ATOM 801 N N . GLN A 1 108 ? -24.764 -13.295 20.891 1.00 84.19 108 GLN A N 1
ATOM 802 C CA . GLN A 1 108 ? -25.501 -13.619 19.668 1.00 84.19 108 GLN A CA 1
ATOM 803 C C . GLN A 1 108 ? -25.542 -12.442 18.682 1.00 84.19 108 GLN A C 1
ATOM 805 O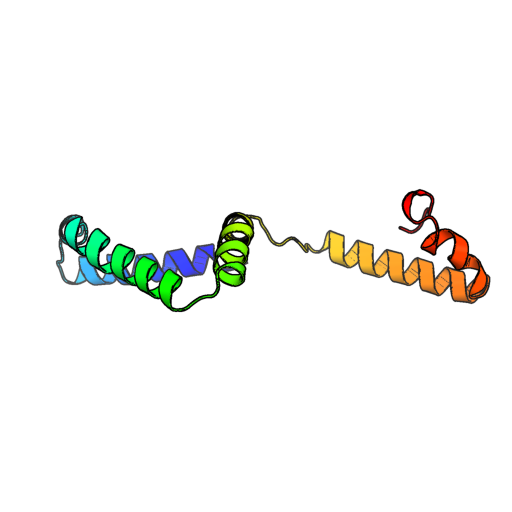 O . GLN A 1 108 ? -26.043 -12.613 17.576 1.00 84.19 108 GLN A O 1
ATOM 810 N N . ILE A 1 109 ? -25.052 -11.267 19.099 1.00 84.00 109 ILE A N 1
ATOM 811 C CA . ILE A 1 109 ? -25.074 -10.015 18.333 1.00 84.00 109 ILE A CA 1
ATOM 812 C C . ILE A 1 109 ? -23.725 -9.756 17.634 1.00 84.00 109 ILE A C 1
ATOM 814 O O . ILE A 1 109 ? -23.703 -9.135 16.569 1.00 84.00 109 ILE A O 1
ATOM 818 N N . PHE A 1 110 ? -22.612 -10.189 18.244 1.00 82.12 110 PHE A N 1
ATOM 819 C CA . PHE A 1 110 ? -21.237 -9.916 17.799 1.00 82.12 110 PHE A CA 1
ATOM 820 C C . PHE A 1 110 ? -20.567 -11.099 17.096 1.00 82.12 110 PHE A C 1
ATOM 822 O O . PHE A 1 110 ? -20.932 -12.260 17.382 1.00 82.12 110 PHE A O 1
#